Protein AF-A0A1J1DYE0-F1 (afdb_monomer_lite)

Foldseek 3Di:
DEWEWEQEPVRDIDTLDDDDDPDDALVVLLVVLVVSVVVPQPAFAEFEDQPPVSNVVSCCVSHVNHHYDYDPPDPPPPHRYRYGHGPDDDDD

Organism: NCBI:txid242600

Radius of gyration: 12.44 Å; chains: 1; bounding box: 36×21×28 Å

Secondary structure (DSSP, 8-state):
-EEEEEE-TTS-EEEEEEE--SS--HHHHHHHHHHHHHTT----SEEEE---HHHHHHHHHH-TT-EEEE--S-TT----EEEEE---SS--

pLDDT: mean 70.84, std 14.43, range [32.75, 87.25]

InterPro domains:
  IPR001207 Transposase, mutator type [PF00872] (1-73)
  IPR001207 Transposase, mutator type [PTHR33217] (1-76)

Structure (mmCIF, N/CA/C/O backbone):
data_AF-A0A1J1DYE0-F1
#
_entry.id   AF-A0A1J1DYE0-F1
#
loop_
_atom_site.group_PDB
_atom_site.id
_atom_site.type_symbol
_atom_site.label_atom_id
_atom_site.label_alt_id
_atom_site.label_comp_id
_atom_site.label_asym_id
_atom_site.label_enti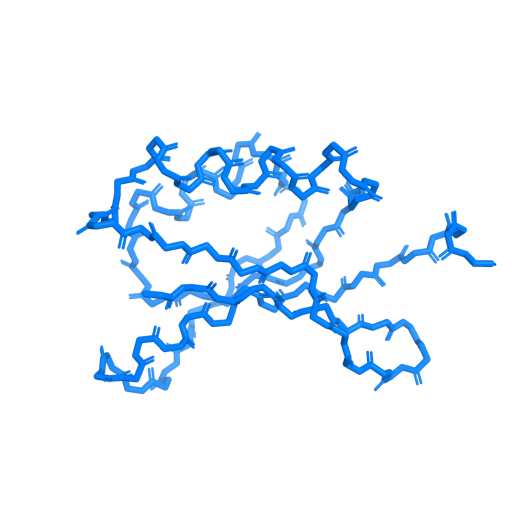ty_id
_atom_site.label_seq_id
_atom_site.pdbx_PDB_ins_code
_atom_site.Cartn_x
_atom_site.Cartn_y
_atom_site.Cartn_z
_atom_site.occupancy
_atom_site.B_iso_or_equiv
_atom_site.auth_seq_id
_atom_site.auth_comp_id
_atom_site.auth_asym_id
_atom_site.auth_atom_id
_atom_site.pdbx_PDB_model_num
ATOM 1 N N . MET A 1 1 ? 10.357 -9.584 -3.424 1.00 74.06 1 MET A N 1
ATOM 2 C CA . MET A 1 1 ? 9.108 -10.260 -3.011 1.00 74.06 1 MET A CA 1
ATOM 3 C C . MET A 1 1 ? 8.424 -9.322 -2.049 1.00 74.06 1 MET A C 1
ATOM 5 O O . MET A 1 1 ? 9.072 -8.914 -1.099 1.00 74.06 1 MET A O 1
ATOM 9 N N . TYR A 1 2 ? 7.183 -8.951 -2.330 1.00 77.31 2 TYR A N 1
ATOM 10 C CA . TYR A 1 2 ? 6.432 -7.929 -1.604 1.00 77.31 2 TYR A CA 1
ATOM 11 C C . TYR A 1 2 ? 5.152 -8.552 -1.074 1.00 77.31 2 TYR A C 1
ATOM 13 O O . TYR A 1 2 ? 4.535 -9.348 -1.782 1.00 77.31 2 TYR A O 1
ATOM 21 N N . ILE A 1 3 ? 4.771 -8.214 0.153 1.00 78.00 3 ILE A N 1
ATOM 22 C CA . ILE A 1 3 ? 3.575 -8.758 0.796 1.00 78.00 3 ILE A CA 1
ATOM 23 C C . ILE A 1 3 ? 2.763 -7.590 1.338 1.00 78.00 3 ILE A C 1
ATOM 25 O O . ILE A 1 3 ? 3.290 -6.767 2.083 1.00 78.00 3 ILE A O 1
ATOM 29 N N . ALA A 1 4 ? 1.485 -7.530 0.981 1.00 78.50 4 ALA A N 1
ATOM 30 C CA . ALA A 1 4 ? 0.541 -6.610 1.600 1.00 78.50 4 ALA A CA 1
ATOM 31 C C . ALA A 1 4 ? -0.166 -7.330 2.746 1.00 78.50 4 ALA A C 1
ATOM 33 O O . ALA A 1 4 ? -0.652 -8.451 2.575 1.00 78.50 4 ALA A O 1
ATOM 34 N N . ILE A 1 5 ? -0.205 -6.688 3.910 1.00 78.62 5 ILE A N 1
ATOM 35 C CA . ILE A 1 5 ? -0.866 -7.213 5.102 1.00 78.62 5 ILE A CA 1
ATOM 36 C C . ILE A 1 5 ? -1.894 -6.186 5.557 1.00 78.62 5 ILE A C 1
ATOM 38 O O . ILE A 1 5 ? -1.567 -5.042 5.859 1.00 78.62 5 ILE A O 1
ATOM 42 N N . GLY A 1 6 ? -3.145 -6.614 5.591 1.00 77.81 6 GLY A N 1
ATOM 43 C CA . GLY A 1 6 ? -4.254 -5.863 6.146 1.00 77.81 6 GLY A CA 1
ATOM 44 C C . GLY A 1 6 ? -4.354 -6.109 7.643 1.00 77.81 6 GLY A C 1
ATOM 45 O O . GLY A 1 6 ? -4.025 -7.191 8.133 1.00 77.81 6 GLY A O 1
ATOM 46 N N . LEU A 1 7 ? -4.802 -5.099 8.372 1.00 74.19 7 LEU A N 1
ATOM 47 C CA . LEU A 1 7 ? -5.289 -5.224 9.733 1.00 74.19 7 LEU A CA 1
ATOM 48 C C . LEU A 1 7 ? -6.780 -4.891 9.715 1.00 74.19 7 LEU A C 1
ATOM 50 O O . LEU A 1 7 ? -7.156 -3.749 9.436 1.00 74.19 7 LEU A O 1
ATOM 54 N N . GLY A 1 8 ? -7.603 -5.893 10.010 1.00 71.19 8 GLY A N 1
ATOM 55 C CA . GLY A 1 8 ? -9.042 -5.732 10.152 1.00 71.19 8 GLY A CA 1
ATOM 56 C C . GLY A 1 8 ? -9.411 -4.950 11.414 1.00 71.19 8 GLY A C 1
ATOM 57 O O . GLY A 1 8 ? -8.624 -4.809 12.356 1.00 71.19 8 GLY A O 1
ATOM 58 N N . ARG A 1 9 ? -10.654 -4.461 11.462 1.00 71.00 9 ARG A N 1
ATOM 59 C CA . ARG A 1 9 ? -11.217 -3.760 12.635 1.00 71.00 9 ARG A CA 1
ATOM 60 C C . ARG A 1 9 ? -11.308 -4.637 13.883 1.00 71.00 9 ARG A C 1
ATOM 62 O O . ARG A 1 9 ? -11.354 -4.122 14.994 1.00 71.00 9 ARG A O 1
ATOM 69 N N . ASP A 1 10 ? -11.332 -5.949 13.697 1.00 78.62 10 ASP A N 1
ATOM 70 C CA . ASP A 1 10 ? -11.288 -6.951 14.759 1.00 78.62 10 ASP A CA 1
ATOM 71 C C . ASP A 1 10 ? -9.867 -7.168 15.317 1.00 78.62 10 ASP A C 1
ATOM 73 O O . ASP A 1 10 ? -9.674 -7.971 16.230 1.00 78.62 10 ASP A O 1
ATOM 77 N N . GLY A 1 11 ? -8.870 -6.450 14.786 1.00 75.88 11 GLY A N 1
ATOM 78 C CA . GLY A 1 11 ? -7.471 -6.552 15.185 1.00 75.88 11 GLY A CA 1
ATOM 79 C C . GLY A 1 11 ? -6.748 -7.757 14.585 1.00 75.88 11 GLY A C 1
ATOM 80 O O . GLY A 1 11 ? -5.611 -8.035 14.983 1.00 75.88 11 GLY A O 1
ATOM 81 N N . LYS A 1 12 ? -7.362 -8.480 13.639 1.00 77.19 12 LYS A N 1
ATOM 82 C CA . LYS A 1 12 ? -6.707 -9.601 12.964 1.00 77.19 12 LYS A CA 1
ATOM 83 C C . LYS A 1 12 ? -5.880 -9.126 11.782 1.00 77.19 12 LYS A C 1
ATOM 85 O O . LYS A 1 12 ? -6.280 -8.254 11.018 1.00 77.19 12 LYS A O 1
ATOM 90 N N . LYS A 1 13 ? -4.692 -9.716 11.658 1.00 81.06 13 LYS A N 1
ATOM 91 C CA . LYS A 1 13 ? -3.797 -9.497 10.524 1.00 81.06 13 LYS A CA 1
ATOM 92 C C . LYS A 1 13 ? -4.107 -10.511 9.441 1.00 81.06 13 LYS A C 1
ATOM 94 O O . LYS A 1 13 ? -4.136 -11.708 9.717 1.00 81.06 13 LYS A O 1
ATOM 99 N N . GLU A 1 14 ? -4.240 -10.032 8.218 1.00 78.94 14 GLU A N 1
ATOM 100 C CA . GLU A 1 14 ? -4.591 -10.841 7.060 1.00 78.94 14 GLU A CA 1
ATOM 101 C C . GLU A 1 14 ? -3.636 -10.532 5.912 1.00 78.94 14 GLU A C 1
ATOM 103 O O . GLU A 1 14 ? -3.208 -9.394 5.727 1.00 78.94 14 GLU A O 1
ATOM 108 N N . VAL A 1 15 ? -3.253 -11.545 5.138 1.00 83.31 15 VAL A N 1
ATOM 109 C CA . VAL A 1 15 ? -2.406 -11.333 3.960 1.00 83.31 15 VAL A CA 1
ATOM 110 C C . VAL A 1 15 ? -3.308 -10.962 2.789 1.00 83.31 15 VAL A C 1
ATOM 112 O O . VAL A 1 15 ? -4.035 -11.809 2.281 1.00 83.31 15 VAL A O 1
ATOM 115 N N . LEU A 1 16 ? -3.230 -9.708 2.343 1.00 80.19 16 LEU A N 1
ATOM 116 C CA . LEU A 1 16 ? -4.025 -9.192 1.221 1.00 80.19 16 LEU A CA 1
ATOM 117 C C . LEU A 1 16 ? -3.448 -9.621 -0.136 1.00 80.19 16 LEU A C 1
ATOM 119 O O . LEU A 1 16 ? -4.171 -9.747 -1.125 1.00 80.19 16 LEU A O 1
ATOM 123 N N . GLY A 1 17 ? -2.137 -9.870 -0.198 1.00 81.38 17 GLY A N 1
ATOM 124 C CA . GLY A 1 17 ? -1.508 -10.409 -1.398 1.00 81.38 17 GLY A CA 1
ATOM 125 C C . GLY A 1 17 ? 0.010 -10.510 -1.328 1.00 81.38 17 GLY A C 1
ATOM 126 O O . GLY A 1 17 ? 0.656 -9.999 -0.409 1.00 81.38 17 GLY A O 1
ATOM 127 N N . LEU A 1 18 ? 0.571 -11.185 -2.333 1.00 84.12 18 LEU A N 1
ATOM 128 C CA . LEU A 1 18 ? 2.004 -11.375 -2.524 1.00 84.12 18 LEU A CA 1
ATOM 129 C C . LEU A 1 18 ? 2.366 -11.107 -3.985 1.00 84.12 18 LEU A C 1
ATOM 131 O O . LEU A 1 18 ? 1.778 -11.689 -4.893 1.00 84.12 18 LEU A O 1
ATOM 135 N N . TRP A 1 19 ? 3.377 -10.270 -4.206 1.00 84.94 19 TRP A N 1
ATOM 136 C CA . TRP A 1 19 ? 3.857 -9.916 -5.538 1.0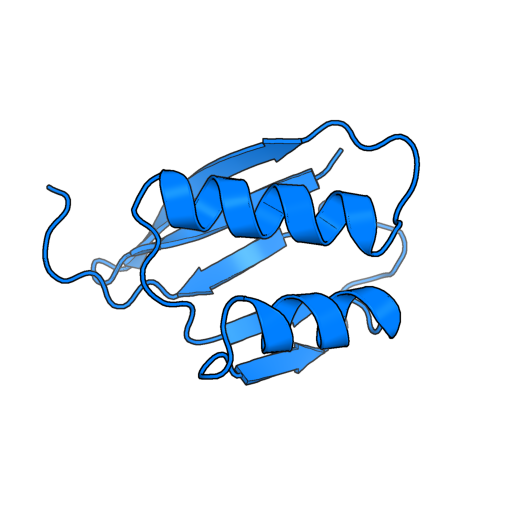0 84.94 19 TRP A CA 1
ATOM 137 C C . TRP A 1 19 ? 5.357 -10.158 -5.671 1.00 84.94 19 TRP A C 1
ATOM 139 O O . TRP A 1 19 ? 6.175 -9.815 -4.810 1.00 84.94 19 TRP A O 1
ATOM 149 N N . LEU A 1 20 ? 5.744 -10.728 -6.807 1.00 81.62 20 LEU A N 1
ATOM 150 C CA . LEU A 1 20 ? 7.136 -10.953 -7.175 1.00 81.62 20 LEU A CA 1
ATOM 151 C C . LEU A 1 20 ? 7.564 -9.879 -8.178 1.00 81.62 20 LEU A C 1
ATOM 153 O O . LEU A 1 20 ? 7.534 -10.081 -9.387 1.00 81.62 20 LEU A O 1
ATOM 157 N N . GLY A 1 21 ? 7.946 -8.710 -7.665 1.00 70.94 21 GLY A N 1
ATOM 158 C CA . GLY A 1 21 ? 8.542 -7.649 -8.475 1.00 70.94 21 GLY A CA 1
ATOM 159 C C . GLY A 1 21 ? 10.043 -7.871 -8.664 1.00 70.94 21 GLY A C 1
ATOM 160 O O . GLY A 1 21 ? 10.751 -8.135 -7.691 1.00 70.94 21 GLY A O 1
ATOM 161 N N . LYS A 1 22 ? 10.529 -7.759 -9.909 1.00 63.53 22 LYS A N 1
ATOM 162 C CA . LYS A 1 22 ? 11.972 -7.714 -10.225 1.00 63.53 22 LYS A CA 1
ATOM 163 C C . LYS A 1 22 ? 12.574 -6.316 -10.015 1.00 63.53 22 LYS A C 1
ATOM 165 O O . LYS A 1 22 ? 13.771 -6.228 -9.782 1.00 63.53 22 LYS A O 1
ATOM 170 N N . ASN A 1 23 ? 11.758 -5.257 -10.103 1.00 68.62 23 ASN A N 1
ATOM 171 C CA . ASN A 1 23 ? 12.156 -3.851 -9.966 1.00 68.62 23 ASN A CA 1
ATOM 172 C C . ASN A 1 23 ? 11.071 -3.033 -9.241 1.00 68.62 23 ASN A C 1
ATOM 174 O O . ASN A 1 23 ? 9.883 -3.227 -9.493 1.00 68.62 23 ASN A O 1
ATOM 178 N N . GLU A 1 24 ? 11.490 -2.084 -8.403 1.00 71.44 24 GLU A N 1
ATOM 179 C CA . GLU A 1 24 ? 10.640 -1.185 -7.597 1.00 71.44 24 GLU A CA 1
ATOM 180 C C . GLU A 1 24 ? 10.241 0.067 -8.391 1.00 71.44 24 GLU A C 1
ATOM 182 O O . GLU A 1 24 ? 10.586 1.192 -8.040 1.00 71.44 24 GLU A O 1
ATOM 187 N N . SER A 1 25 ? 9.550 -0.117 -9.518 1.00 78.12 25 SER A N 1
ATOM 188 C CA . SER A 1 25 ? 9.085 1.008 -10.338 1.00 78.12 25 SER A CA 1
ATOM 189 C C . SER A 1 25 ? 7.719 1.527 -9.882 1.00 78.12 25 SER A C 1
ATOM 191 O O . SER A 1 25 ? 6.886 0.770 -9.382 1.00 78.12 25 SER A O 1
ATOM 193 N N . SER A 1 26 ? 7.432 2.811 -10.123 1.00 77.50 26 SER A N 1
ATOM 194 C CA . SER A 1 26 ? 6.107 3.394 -9.846 1.00 77.50 26 SER A CA 1
ATOM 195 C C . SER A 1 26 ? 4.979 2.649 -10.573 1.00 77.50 26 SER A C 1
ATOM 197 O O . SER A 1 26 ? 3.899 2.467 -10.023 1.00 77.50 26 SER A O 1
ATOM 199 N N . ALA A 1 27 ? 5.241 2.147 -11.786 1.00 82.31 27 ALA A N 1
ATOM 200 C CA . ALA A 1 27 ? 4.283 1.347 -12.550 1.00 82.31 27 ALA A CA 1
ATOM 201 C C . ALA A 1 27 ? 3.980 -0.011 -11.889 1.00 82.31 27 ALA A C 1
ATOM 203 O O . ALA A 1 27 ? 2.834 -0.452 -11.892 1.00 82.31 27 ALA A O 1
ATOM 204 N N . PHE A 1 28 ? 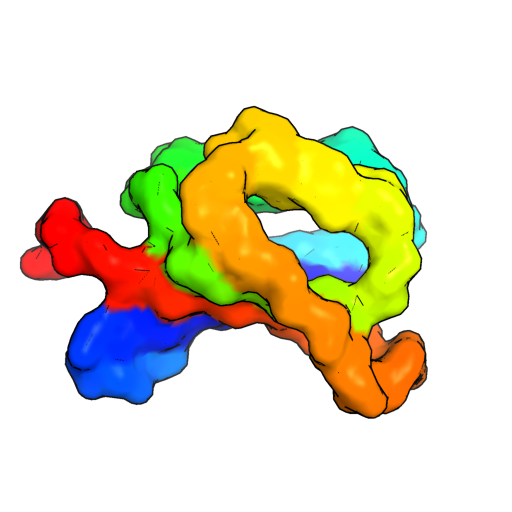4.985 -0.662 -11.289 1.00 84.12 28 PHE A N 1
ATOM 205 C CA . PHE A 1 28 ? 4.770 -1.896 -10.530 1.00 84.12 28 PHE A CA 1
ATOM 206 C C . PHE A 1 28 ? 3.848 -1.641 -9.333 1.00 84.12 28 PHE A C 1
ATOM 208 O O . PHE A 1 28 ? 2.853 -2.342 -9.165 1.00 84.12 28 PHE A O 1
ATOM 215 N N . TRP A 1 29 ? 4.123 -0.594 -8.555 1.00 81.69 29 TRP A N 1
ATOM 216 C CA . TRP A 1 29 ? 3.298 -0.234 -7.403 1.00 81.69 29 TRP A CA 1
ATOM 217 C C . TRP A 1 29 ? 1.885 0.208 -7.780 1.00 81.69 29 TRP A C 1
ATOM 219 O O . TRP A 1 29 ? 0.940 -0.130 -7.074 1.00 81.69 29 TRP A O 1
ATOM 229 N N . MET A 1 30 ? 1.720 0.897 -8.913 1.00 85.19 30 MET A N 1
ATOM 230 C CA . MET A 1 30 ? 0.400 1.265 -9.428 1.00 85.19 30 MET A CA 1
ATOM 231 C C . MET A 1 30 ? -0.443 0.015 -9.695 1.00 85.19 30 MET A C 1
ATOM 233 O O . MET A 1 30 ? -1.609 -0.039 -9.309 1.00 85.19 30 MET A O 1
ATOM 237 N N . ASN A 1 31 ? 0.165 -1.015 -10.292 1.00 86.75 31 ASN A N 1
ATOM 238 C CA . ASN A 1 31 ? -0.507 -2.288 -10.544 1.00 86.75 31 ASN A CA 1
ATOM 239 C C . ASN A 1 31 ? -0.879 -3.004 -9.239 1.00 86.75 31 ASN A C 1
ATOM 241 O O . ASN A 1 31 ? -2.000 -3.486 -9.122 1.00 86.75 31 ASN A O 1
ATOM 245 N N . VAL A 1 32 ? 0.022 -3.038 -8.249 1.00 85.56 32 VAL A N 1
ATOM 246 C CA . VAL A 1 32 ? -0.243 -3.640 -6.926 1.00 85.56 32 VAL A CA 1
ATOM 247 C C . VAL A 1 32 ? -1.422 -2.954 -6.230 1.00 85.56 32 VAL A C 1
ATOM 249 O O . VAL A 1 32 ? -2.346 -3.620 -5.773 1.00 85.56 32 VAL A O 1
ATOM 252 N N . LEU A 1 33 ? -1.423 -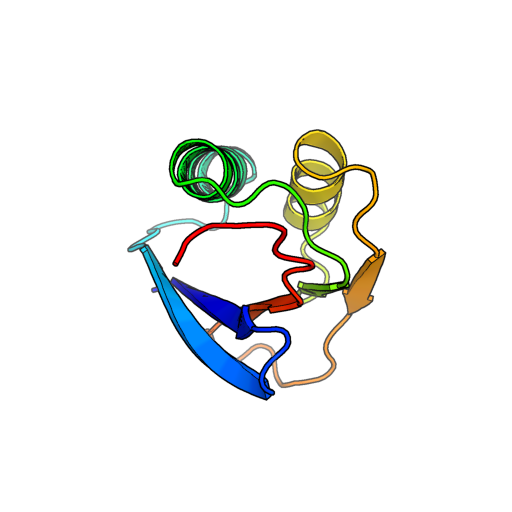1.620 -6.176 1.00 84.62 33 LEU A N 1
ATOM 253 C CA . LEU A 1 33 ? -2.477 -0.848 -5.512 1.00 84.62 33 LEU A CA 1
ATOM 254 C C . LEU A 1 33 ? -3.819 -0.939 -6.252 1.00 84.62 33 LEU A C 1
ATOM 256 O O . LEU A 1 33 ? -4.869 -1.014 -5.618 1.00 84.62 33 LEU A O 1
ATOM 260 N N . THR A 1 34 ? -3.794 -0.980 -7.585 1.00 86.94 34 THR A N 1
ATOM 261 C CA . THR A 1 34 ? -5.005 -1.167 -8.398 1.00 86.94 34 THR A CA 1
ATOM 262 C C . THR A 1 34 ? -5.587 -2.570 -8.223 1.00 86.94 34 THR A C 1
ATOM 264 O O . THR A 1 34 ? -6.802 -2.708 -8.119 1.00 86.94 34 THR A O 1
ATOM 267 N N . ASP A 1 35 ? -4.745 -3.605 -8.138 1.00 87.25 35 ASP A N 1
ATOM 268 C CA . ASP A 1 35 ? -5.172 -4.983 -7.853 1.00 87.25 35 ASP A CA 1
ATOM 269 C C . ASP A 1 35 ? -5.812 -5.092 -6.459 1.00 87.25 35 ASP A C 1
ATOM 271 O O . ASP A 1 35 ? -6.869 -5.700 -6.317 1.00 87.25 35 ASP A O 1
ATOM 275 N N . LEU A 1 36 ? -5.249 -4.428 -5.441 1.00 84.56 36 LEU A N 1
ATOM 276 C CA . LEU A 1 36 ? -5.871 -4.332 -4.112 1.00 84.56 36 LEU A CA 1
ATOM 277 C C . LEU A 1 36 ? -7.262 -3.682 -4.175 1.00 84.56 36 LEU A C 1
ATOM 279 O O . LEU A 1 36 ? -8.221 -4.223 -3.626 1.00 84.56 36 LEU A O 1
ATOM 283 N N . LYS A 1 37 ? -7.394 -2.567 -4.901 1.00 83.06 37 LYS A N 1
ATOM 284 C CA . LYS A 1 37 ? -8.680 -1.882 -5.087 1.00 83.06 37 LYS A CA 1
ATOM 285 C C . LYS A 1 37 ? -9.699 -2.748 -5.832 1.00 83.06 37 LYS A C 1
ATOM 287 O O . LYS A 1 37 ? -10.862 -2.803 -5.447 1.00 83.06 37 LYS A O 1
ATOM 292 N N . ALA A 1 38 ? -9.262 -3.473 -6.861 1.00 85.75 38 ALA A N 1
ATOM 293 C CA . ALA A 1 38 ? -10.109 -4.400 -7.612 1.00 85.75 38 ALA A CA 1
ATOM 294 C C . ALA A 1 38 ? -10.597 -5.591 -6.766 1.00 85.75 38 ALA A C 1
ATOM 296 O O . ALA A 1 38 ? -11.645 -6.159 -7.061 1.00 85.75 38 ALA A O 1
ATOM 297 N N . ARG A 1 39 ? -9.863 -5.955 -5.706 1.00 81.69 39 ARG A N 1
ATOM 298 C CA . ARG A 1 39 ? -10.238 -7.008 -4.747 1.00 81.69 39 ARG A CA 1
ATOM 299 C C . ARG A 1 39 ? -11.178 -6.535 -3.639 1.00 81.69 39 ARG A C 1
ATOM 301 O O . ARG A 1 39 ? -11.585 -7.357 -2.826 1.00 81.69 39 ARG A O 1
ATOM 308 N N . GLY A 1 40 ? -11.531 -5.251 -3.617 1.00 80.75 40 GLY A N 1
ATOM 309 C CA . GLY A 1 40 ? -12.475 -4.690 -2.652 1.00 80.75 40 GLY A CA 1
ATOM 310 C C . GLY A 1 40 ? -11.840 -3.879 -1.526 1.00 80.75 40 GLY A C 1
ATOM 311 O O . GLY A 1 40 ? -12.566 -3.448 -0.639 1.00 80.75 40 GLY A O 1
ATOM 312 N N . VAL A 1 41 ? -10.525 -3.615 -1.562 1.00 80.94 41 VAL A N 1
ATOM 313 C CA . VAL A 1 41 ? -9.918 -2.646 -0.636 1.00 80.94 41 VAL A CA 1
ATOM 314 C C . VAL A 1 41 ? -10.375 -1.247 -1.043 1.00 80.94 41 VAL A C 1
ATOM 316 O O . VAL A 1 41 ? -9.876 -0.671 -2.013 1.00 80.94 41 VAL A O 1
ATOM 319 N N . GLU A 1 42 ? -11.354 -0.711 -0.321 1.00 77.06 42 GLU A N 1
ATOM 320 C CA . GLU A 1 42 ? -11.931 0.602 -0.620 1.00 77.06 42 GLU A CA 1
ATOM 321 C C . GLU A 1 42 ? -11.033 1.744 -0.147 1.00 77.06 42 GLU A C 1
ATOM 323 O O . GLU A 1 42 ? -10.865 2.735 -0.860 1.00 77.06 42 GLU A O 1
ATOM 328 N N . ASP A 1 43 ? -10.439 1.589 1.038 1.00 76.56 43 ASP A N 1
ATOM 329 C CA . ASP A 1 43 ? -9.654 2.635 1.679 1.00 76.56 43 ASP A CA 1
ATOM 330 C C . ASP A 1 43 ? -8.536 2.072 2.565 1.00 76.56 43 ASP A C 1
ATOM 332 O O . ASP A 1 43 ? -8.620 0.961 3.097 1.00 76.56 43 ASP A O 1
ATOM 336 N N . ILE A 1 44 ? -7.481 2.869 2.723 1.00 77.19 44 ILE A N 1
ATOM 337 C CA . ILE A 1 44 ? -6.289 2.546 3.498 1.00 77.19 44 ILE A CA 1
ATOM 338 C C . ILE A 1 44 ? -6.000 3.712 4.438 1.00 77.19 44 ILE A C 1
ATOM 340 O O . ILE A 1 44 ? -5.576 4.770 3.992 1.00 77.19 44 ILE A O 1
ATOM 344 N N . LEU A 1 45 ? -6.146 3.522 5.751 1.00 73.75 45 LEU A N 1
ATOM 345 C CA . LEU A 1 45 ? -5.947 4.625 6.703 1.00 73.75 45 LEU A CA 1
ATOM 346 C C . LEU A 1 45 ? -4.479 5.053 6.824 1.00 73.75 45 LEU A C 1
ATOM 348 O O . LEU A 1 45 ? -4.161 6.242 6.865 1.00 73.75 45 LEU A O 1
ATOM 352 N N . ILE A 1 46 ? -3.572 4.080 6.900 1.00 73.06 46 ILE A N 1
ATOM 353 C CA . ILE A 1 46 ? -2.142 4.310 7.108 1.00 73.06 46 ILE A CA 1
ATOM 354 C C . ILE A 1 46 ? -1.383 3.462 6.105 1.00 73.06 46 ILE A C 1
ATOM 356 O O . ILE A 1 46 ? -1.664 2.277 6.009 1.00 73.06 46 ILE A O 1
ATOM 360 N N . THR A 1 47 ? -0.414 4.045 5.400 1.00 74.56 47 THR A N 1
ATOM 361 C CA . THR A 1 47 ? 0.536 3.308 4.556 1.00 74.56 47 THR A CA 1
ATOM 362 C C . THR A 1 47 ? 1.949 3.433 5.107 1.00 74.56 47 THR A C 1
ATOM 364 O O . THR A 1 47 ? 2.406 4.525 5.424 1.00 74.56 47 THR A O 1
ATOM 367 N N . ALA A 1 48 ? 2.643 2.304 5.219 1.00 72.12 48 ALA A N 1
ATOM 368 C CA . ALA A 1 48 ? 4.009 2.204 5.722 1.00 72.12 48 ALA A CA 1
ATOM 369 C C . ALA A 1 48 ? 4.995 2.063 4.554 1.00 72.12 48 ALA A C 1
ATOM 371 O O . ALA A 1 48 ? 4.933 1.071 3.827 1.00 72.12 48 ALA A O 1
ATOM 372 N N . THR A 1 49 ? 5.893 3.033 4.354 1.00 71.88 49 THR A N 1
ATOM 373 C CA . THR A 1 49 ? 6.881 2.990 3.255 1.00 71.88 49 THR A CA 1
ATOM 374 C C . THR A 1 49 ? 8.283 3.405 3.705 1.00 71.88 49 THR A C 1
ATOM 376 O O . THR A 1 49 ? 8.454 4.075 4.724 1.00 71.88 49 THR A O 1
ATOM 379 N N . ASP A 1 50 ? 9.304 3.007 2.947 1.00 68.00 50 ASP A N 1
ATOM 380 C CA . ASP A 1 50 ? 10.731 3.251 3.203 1.00 68.00 50 ASP A CA 1
ATOM 381 C C . ASP A 1 50 ? 11.285 4.480 2.452 1.00 68.00 50 ASP A C 1
ATOM 383 O O . ASP A 1 50 ? 12.460 4.542 2.099 1.00 68.00 50 ASP A O 1
ATOM 387 N N . ASN A 1 51 ? 10.446 5.502 2.244 1.00 63.03 51 ASN A N 1
ATOM 388 C CA . ASN A 1 51 ? 10.807 6.765 1.583 1.00 63.03 51 ASN A CA 1
ATOM 389 C C . ASN A 1 51 ? 11.214 6.629 0.096 1.00 63.03 51 ASN A C 1
ATOM 391 O O . ASN A 1 51 ? 11.985 7.424 -0.446 1.00 63.03 51 ASN A O 1
ATOM 395 N N . LEU A 1 52 ? 10.651 5.648 -0.611 1.00 67.69 52 LEU A N 1
ATOM 396 C CA . LEU A 1 52 ? 10.684 5.614 -2.072 1.00 67.69 52 LEU A CA 1
ATOM 397 C C . LEU A 1 52 ? 9.754 6.703 -2.634 1.00 67.69 52 LEU A C 1
ATOM 399 O O . LEU A 1 52 ? 8.538 6.526 -2.704 1.00 67.69 52 LEU A O 1
ATOM 403 N N . ASN A 1 53 ? 10.324 7.831 -3.074 1.00 66.94 53 ASN A N 1
ATOM 404 C CA . ASN A 1 53 ? 9.573 8.995 -3.580 1.00 66.94 53 ASN A CA 1
ATOM 405 C C . ASN A 1 53 ? 8.499 8.641 -4.631 1.00 66.94 53 ASN A C 1
ATOM 407 O O . ASN A 1 53 ? 7.388 9.172 -4.590 1.00 66.94 53 ASN A O 1
ATOM 411 N N . GLY A 1 54 ? 8.803 7.718 -5.552 1.00 72.12 54 GLY A N 1
ATOM 412 C CA . GLY A 1 54 ? 7.849 7.270 -6.575 1.00 72.12 54 GLY A CA 1
ATOM 413 C C . GLY A 1 54 ? 6.688 6.442 -6.014 1.00 72.12 54 GLY A C 1
ATOM 414 O O . GLY A 1 54 ? 5.577 6.489 -6.544 1.00 72.12 54 GLY A O 1
ATOM 415 N N . PHE A 1 55 ? 6.910 5.726 -4.912 1.00 74.94 55 PHE A N 1
ATOM 416 C CA . PHE A 1 55 ? 5.890 4.899 -4.280 1.00 74.94 55 PHE A CA 1
ATOM 417 C C . PHE A 1 55 ? 4.873 5.753 -3.517 1.00 74.94 55 PHE A C 1
ATOM 419 O O . PHE A 1 55 ? 3.671 5.592 -3.717 1.00 74.94 55 PHE A O 1
ATOM 426 N N . THR A 1 56 ? 5.338 6.741 -2.748 1.00 76.38 56 THR A N 1
ATOM 427 C CA . THR A 1 56 ? 4.464 7.664 -2.005 1.00 76.38 56 THR A CA 1
ATOM 428 C C . THR A 1 56 ? 3.515 8.439 -2.924 1.00 76.38 56 THR A C 1
ATOM 430 O O . THR A 1 56 ? 2.339 8.601 -2.605 1.00 76.38 56 THR A O 1
ATOM 433 N N . GLN A 1 57 ? 3.986 8.890 -4.091 1.00 81.19 57 GLN A N 1
ATOM 434 C CA . GLN A 1 57 ? 3.118 9.542 -5.082 1.00 81.19 57 GLN A CA 1
ATOM 435 C C . GLN A 1 57 ? 2.070 8.580 -5.650 1.00 81.19 57 GLN A C 1
ATOM 437 O O . GLN A 1 57 ? 0.910 8.946 -5.809 1.00 81.19 57 GLN A O 1
ATOM 442 N N . THR A 1 58 ? 2.468 7.338 -5.922 1.00 83.50 58 THR A N 1
ATOM 443 C CA . THR A 1 58 ? 1.566 6.314 -6.462 1.00 83.50 58 THR A CA 1
ATOM 444 C C . THR A 1 58 ? 0.458 5.969 -5.465 1.00 83.50 58 THR A C 1
ATOM 446 O O . THR A 1 58 ? -0.703 5.887 -5.854 1.00 83.50 58 THR A O 1
ATOM 449 N N . ILE A 1 59 ? 0.792 5.848 -4.177 1.00 82.38 59 ILE A N 1
ATOM 450 C CA . ILE A 1 59 ? -0.187 5.635 -3.105 1.00 82.38 59 ILE A CA 1
ATOM 451 C C . ILE A 1 59 ? -1.213 6.765 -3.079 1.00 82.38 59 ILE A C 1
ATOM 453 O O . ILE A 1 59 ? -2.405 6.489 -3.152 1.00 82.38 59 ILE A O 1
ATOM 457 N N . LYS A 1 60 ? -0.763 8.026 -3.067 1.00 82.88 60 LYS A N 1
ATOM 458 C CA . LYS A 1 60 ? -1.664 9.192 -3.064 1.00 82.88 60 LYS A CA 1
ATOM 459 C C . LYS A 1 60 ? -2.573 9.258 -4.292 1.00 82.88 60 LYS A C 1
ATOM 461 O O . LYS A 1 60 ? -3.682 9.767 -4.193 1.00 82.88 60 LYS A O 1
ATOM 466 N N . ASN A 1 61 ? -2.128 8.738 -5.434 1.00 85.94 61 ASN A N 1
ATOM 467 C CA . ASN A 1 61 ? -2.945 8.700 -6.647 1.00 85.94 61 ASN A CA 1
ATOM 468 C C . ASN A 1 61 ? -4.067 7.649 -6.580 1.00 85.94 61 ASN A C 1
ATOM 470 O O . ASN A 1 61 ? -5.123 7.862 -7.170 1.00 85.94 61 ASN A O 1
ATOM 474 N N . VAL A 1 62 ? -3.853 6.516 -5.896 1.00 84.44 62 VAL A N 1
ATOM 475 C CA . VAL A 1 62 ? -4.850 5.428 -5.803 1.00 84.44 62 VAL A CA 1
ATOM 476 C C . VAL A 1 62 ? -5.737 5.563 -4.560 1.00 84.44 62 VAL A C 1
ATOM 478 O O . VAL A 1 62 ? -6.948 5.345 -4.650 1.00 84.44 62 VAL A O 1
ATOM 481 N N . PHE A 1 63 ? -5.134 5.955 -3.435 1.00 84.00 63 PHE A N 1
ATOM 482 C CA . PHE A 1 63 ? -5.739 6.126 -2.113 1.00 84.00 63 PHE A CA 1
ATOM 483 C C . PHE A 1 63 ? -5.389 7.524 -1.559 1.00 84.00 63 PHE A C 1
ATOM 485 O O . PHE A 1 63 ? -4.464 7.661 -0.751 1.00 84.00 63 PHE A O 1
ATOM 492 N N . PRO A 1 64 ? -6.086 8.584 -2.011 1.00 82.75 64 PRO A N 1
ATOM 493 C CA . PRO A 1 64 ? -5.763 9.968 -1.650 1.00 82.75 64 PRO A CA 1
ATOM 494 C C . PRO A 1 64 ? -5.972 10.281 -0.162 1.00 82.75 64 PRO A C 1
ATOM 496 O O . PRO A 1 64 ? -5.235 11.097 0.385 1.00 82.75 64 PRO A O 1
ATOM 499 N N . GLU A 1 65 ? -6.913 9.598 0.494 1.00 82.44 65 GLU A N 1
ATOM 500 C CA . GLU A 1 65 ? -7.218 9.765 1.924 1.00 82.44 65 GLU A CA 1
ATOM 501 C C . GLU A 1 65 ? -6.215 9.038 2.841 1.00 82.44 65 GLU A C 1
ATOM 503 O O . GLU A 1 65 ? -6.233 9.205 4.062 1.00 82.44 65 GLU A O 1
ATOM 508 N N . SER A 1 66 ? -5.300 8.249 2.265 1.00 79.75 66 SER A N 1
ATOM 509 C CA . SER A 1 66 ? -4.336 7.476 3.044 1.00 79.75 66 SER A CA 1
ATOM 510 C C . SER A 1 66 ? -3.229 8.345 3.642 1.00 79.75 66 SER A C 1
ATOM 512 O O . SER A 1 66 ? -2.583 9.154 2.967 1.00 79.75 66 SER A O 1
ATOM 514 N N . THR A 1 67 ? -2.946 8.139 4.929 1.00 79.50 67 THR A N 1
ATOM 515 C CA . THR A 1 67 ? -1.829 8.809 5.603 1.00 79.50 67 THR A CA 1
ATOM 516 C C . THR A 1 67 ? -0.554 7.991 5.435 1.00 79.50 67 THR A C 1
ATOM 518 O O . THR A 1 67 ? -0.429 6.887 5.962 1.00 79.50 67 THR A O 1
ATOM 521 N N . THR A 1 68 ? 0.434 8.526 4.717 1.00 73.88 68 THR A N 1
ATOM 522 C CA . THR A 1 68 ? 1.739 7.864 4.583 1.00 73.88 68 THR A CA 1
ATOM 523 C C . THR A 1 68 ? 2.596 8.097 5.823 1.00 73.88 68 THR A C 1
ATOM 525 O O . THR A 1 68 ? 2.951 9.232 6.141 1.00 73.88 68 THR A O 1
ATOM 528 N N . GLN A 1 69 ? 2.978 7.013 6.491 1.00 69.62 69 GLN A N 1
ATOM 529 C CA . GLN A 1 69 ? 3.961 6.993 7.562 1.00 69.62 69 GLN A CA 1
ATOM 530 C C . GLN A 1 69 ? 5.260 6.359 7.059 1.00 69.62 69 GLN A C 1
ATOM 532 O O . GLN A 1 69 ? 5.273 5.282 6.462 1.00 69.62 69 GLN A O 1
ATOM 537 N N . ILE A 1 70 ? 6.375 7.039 7.313 1.00 68.69 70 ILE A N 1
ATOM 538 C CA . ILE A 1 70 ? 7.700 6.519 6.982 1.00 68.69 70 ILE A CA 1
ATOM 539 C C . ILE A 1 70 ? 8.107 5.549 8.089 1.00 68.69 70 ILE A C 1
ATOM 541 O O . ILE A 1 70 ? 8.183 5.931 9.259 1.00 68.69 70 ILE A O 1
ATOM 545 N N . CYS A 1 71 ? 8.360 4.293 7.732 1.00 63.53 71 CYS A N 1
ATOM 546 C CA . CYS A 1 71 ? 8.830 3.301 8.690 1.00 63.53 71 CYS A CA 1
ATOM 547 C C . CYS A 1 71 ? 10.351 3.374 8.844 1.00 63.53 71 CYS A C 1
ATOM 549 O O . CYS A 1 71 ? 11.088 3.408 7.866 1.00 63.53 71 CYS A O 1
ATOM 551 N N . VAL A 1 72 ? 10.818 3.351 10.096 1.00 57.50 72 VAL A N 1
ATOM 552 C CA . VAL A 1 72 ? 12.250 3.393 10.461 1.00 57.50 72 VAL A CA 1
ATOM 553 C C . VAL A 1 72 ? 12.868 1.980 10.517 1.00 57.50 72 VAL A C 1
ATOM 555 O O . VAL A 1 72 ? 14.039 1.811 10.842 1.00 57.50 72 VAL A O 1
ATOM 558 N N . VAL A 1 73 ? 12.091 0.935 10.208 1.00 55.38 73 VAL A N 1
ATOM 559 C CA . VAL A 1 73 ? 12.591 -0.448 10.164 1.00 55.38 73 VAL A CA 1
ATOM 560 C C . VAL A 1 73 ? 13.498 -0.628 8.941 1.00 55.38 73 VAL A C 1
ATOM 562 O O . VAL A 1 73 ? 13.160 -0.214 7.838 1.00 55.38 73 VAL A O 1
ATOM 565 N N . SER A 1 74 ? 14.669 -1.221 9.186 1.00 48.88 74 SER A N 1
ATOM 566 C CA . SER A 1 74 ? 15.858 -1.283 8.330 1.00 48.88 74 SER A CA 1
ATOM 567 C C . SER A 1 74 ? 15.629 -1.480 6.813 1.00 48.88 74 SER A C 1
ATOM 569 O O . SER A 1 74 ? 14.906 -2.400 6.428 1.00 48.88 74 SER A O 1
ATOM 571 N N . PRO A 1 75 ? 16.399 -0.785 5.940 1.00 48.91 75 PRO A N 1
ATOM 572 C CA . PRO A 1 75 ? 16.364 -0.933 4.470 1.00 48.91 75 PRO A CA 1
ATOM 573 C C . PRO A 1 75 ? 16.638 -2.355 3.939 1.00 48.91 75 PRO A C 1
ATOM 575 O O . PRO A 1 75 ? 16.386 -2.665 2.776 1.00 48.91 75 PRO A O 1
ATOM 578 N N . ASN A 1 76 ? 17.197 -3.231 4.779 1.00 45.97 76 ASN A N 1
ATOM 579 C CA . ASN A 1 76 ? 17.657 -4.569 4.400 1.00 45.97 76 ASN A CA 1
ATOM 580 C C . ASN A 1 76 ? 16.588 -5.657 4.575 1.00 45.97 76 ASN A C 1
ATOM 582 O O . ASN A 1 76 ? 16.789 -6.794 4.147 1.00 45.97 76 ASN A O 1
ATOM 586 N N . GLN A 1 77 ? 15.443 -5.329 5.176 1.00 51.75 77 GLN A N 1
ATOM 587 C CA . GLN A 1 77 ? 14.342 -6.262 5.376 1.00 51.75 77 GLN A CA 1
ATOM 588 C C . GLN A 1 77 ? 13.280 -5.993 4.305 1.00 51.75 77 GLN A C 1
ATOM 590 O O . GLN A 1 77 ? 12.257 -5.370 4.555 1.00 51.75 77 GLN A O 1
ATOM 595 N N . LYS A 1 78 ? 13.527 -6.470 3.075 1.00 49.00 78 LYS A N 1
ATOM 596 C CA . LYS A 1 78 ? 12.644 -6.285 1.899 1.00 49.00 78 LYS A CA 1
ATOM 597 C C . LYS A 1 78 ? 11.291 -7.016 1.985 1.00 49.00 78 LYS A C 1
ATOM 599 O O . LYS A 1 78 ? 10.680 -7.312 0.965 1.00 49.00 78 LYS A O 1
ATOM 604 N N . PHE A 1 79 ? 10.810 -7.314 3.188 1.00 49.00 79 PHE A N 1
ATOM 605 C CA . PHE A 1 79 ? 9.395 -7.558 3.444 1.00 49.00 79 PHE A CA 1
ATOM 606 C C . PHE A 1 79 ? 8.734 -6.189 3.623 1.00 49.00 79 PHE A C 1
ATOM 608 O O . PHE A 1 79 ? 8.382 -5.803 4.733 1.00 49.00 79 PHE A O 1
ATOM 615 N N . GLN A 1 80 ? 8.629 -5.412 2.543 1.00 53.12 80 GLN A N 1
ATOM 616 C CA . GLN A 1 80 ? 7.900 -4.146 2.585 1.00 53.12 80 GLN A CA 1
ATOM 617 C C . GLN A 1 80 ? 6.416 -4.471 2.774 1.00 53.12 80 GLN A C 1
ATOM 619 O O . GLN A 1 80 ? 5.713 -4.823 1.826 1.00 53.12 80 GLN A O 1
ATOM 624 N N . GLN A 1 81 ? 5.990 -4.448 4.037 1.00 53.16 81 GLN A N 1
ATOM 625 C CA . GLN A 1 81 ? 4.610 -4.618 4.450 1.00 53.16 81 GLN A CA 1
ATOM 626 C C . GLN A 1 81 ? 3.862 -3.340 4.088 1.00 53.16 81 GLN A C 1
ATOM 628 O O . GLN A 1 81 ? 3.959 -2.340 4.797 1.00 53.16 81 GLN A O 1
ATOM 633 N N . ILE A 1 82 ? 3.085 -3.381 3.005 1.00 53.28 82 ILE A N 1
ATOM 634 C CA . ILE A 1 82 ? 1.970 -2.445 2.859 1.00 53.28 82 ILE A CA 1
ATOM 635 C C . ILE A 1 82 ? 1.001 -2.826 3.970 1.00 53.28 82 ILE A C 1
ATOM 637 O O . I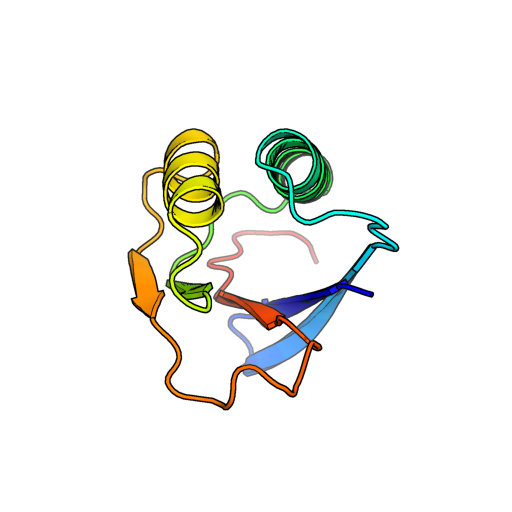LE A 1 82 ? 0.265 -3.802 3.844 1.00 53.28 82 ILE A O 1
ATOM 641 N N . CYS A 1 83 ? 1.100 -2.126 5.095 1.00 49.38 83 CYS A N 1
ATOM 642 C CA . CYS A 1 83 ? 0.135 -2.240 6.169 1.00 49.38 83 CYS A CA 1
ATOM 643 C C . CYS A 1 83 ? -1.080 -1.435 5.726 1.00 49.38 83 CYS A C 1
ATOM 645 O O . CYS A 1 83 ? -0.925 -0.249 5.466 1.00 49.38 83 CYS A O 1
ATOM 647 N N . SER A 1 84 ? -2.239 -2.069 5.580 1.00 51.38 84 SER A N 1
ATOM 648 C CA . SER A 1 84 ? -3.509 -1.360 5.429 1.00 51.38 84 SER A CA 1
ATOM 649 C C . SER A 1 84 ? -4.298 -1.536 6.715 1.00 51.38 84 SER A C 1
ATOM 651 O O . SER A 1 84 ? -4.618 -2.664 7.075 1.00 51.38 84 SER A O 1
ATOM 653 N N . MET A 1 85 ? -4.590 -0.456 7.438 1.00 48.81 85 MET A N 1
ATOM 654 C CA . MET A 1 85 ? -5.649 -0.502 8.448 1.00 48.81 85 MET A CA 1
ATOM 655 C C . MET A 1 85 ? -6.961 -0.282 7.707 1.00 48.81 85 MET A C 1
ATOM 657 O O . MET A 1 85 ? -7.274 0.842 7.312 1.00 48.81 85 MET A O 1
ATOM 661 N N . GLU A 1 86 ? -7.674 -1.373 7.453 1.00 51.22 86 GLU A N 1
ATOM 662 C CA . GLU A 1 86 ? -8.877 -1.346 6.637 1.00 51.22 86 GLU A CA 1
ATOM 663 C C . GLU A 1 86 ? -10.063 -0.931 7.509 1.00 51.22 86 GLU A C 1
ATOM 665 O O . GLU A 1 86 ? -10.436 -1.586 8.487 1.00 51.22 86 GLU A O 1
ATOM 670 N N . GLY A 1 87 ? -10.690 0.182 7.147 1.00 42.81 87 GLY A N 1
ATOM 671 C CA . GLY A 1 87 ? -11.973 0.585 7.692 1.00 42.81 87 GLY A CA 1
ATOM 672 C C . GLY A 1 87 ? -13.126 -0.187 7.051 1.00 42.81 87 GLY A C 1
ATOM 673 O O . GLY A 1 87 ? -14.049 0.457 6.573 1.00 42.81 87 GLY A O 1
ATOM 674 N N . GLN A 1 88 ? -13.115 -1.526 7.027 1.00 43.75 88 GLN A N 1
ATOM 675 C CA . GLN A 1 88 ? -14.141 -2.285 6.299 1.00 43.75 88 GLN A CA 1
ATOM 676 C C . GLN A 1 88 ? -15.560 -2.004 6.809 1.00 43.75 88 GLN A C 1
ATOM 678 O O . GLN A 1 88 ? -15.915 -2.294 7.959 1.00 43.75 88 GLN A O 1
ATOM 683 N N . LYS A 1 89 ? -16.402 -1.491 5.909 1.00 33.16 89 LYS A N 1
ATOM 684 C CA . LYS A 1 89 ? -17.828 -1.798 5.891 1.00 33.16 89 LYS A CA 1
ATOM 685 C C . LYS A 1 89 ? -18.019 -2.915 4.859 1.00 33.16 89 LYS A C 1
ATOM 687 O O . LYS A 1 89 ? -18.115 -2.648 3.675 1.00 33.16 89 LYS A O 1
ATOM 692 N N . GLY A 1 90 ? -18.080 -4.152 5.347 1.00 35.16 90 GLY A N 1
ATOM 693 C CA . GLY A 1 90 ? -18.696 -5.274 4.641 1.00 35.16 90 GLY A CA 1
ATOM 694 C C . GLY A 1 90 ? -17.882 -5.916 3.525 1.00 35.16 90 GLY A C 1
ATOM 695 O O . GLY A 1 90 ? -18.240 -5.767 2.366 1.00 35.16 90 GLY A O 1
ATOM 696 N N . ILE A 1 91 ? -16.906 -6.750 3.885 1.00 34.09 91 ILE A N 1
ATOM 697 C CA . ILE A 1 91 ? -16.652 -8.000 3.156 1.00 34.09 91 ILE A CA 1
ATOM 698 C C . ILE A 1 91 ? -16.319 -9.081 4.190 1.00 34.09 91 ILE A C 1
ATOM 700 O O . ILE A 1 91 ? -15.160 -9.406 4.366 1.00 34.09 91 ILE A O 1
ATOM 704 N N . PHE A 1 92 ? -17.340 -9.542 4.922 1.00 32.75 92 PHE A N 1
ATOM 705 C CA . PHE A 1 92 ? -17.582 -10.898 5.450 1.00 32.75 92 PHE A CA 1
ATOM 706 C C . PHE A 1 92 ? -18.978 -10.912 6.085 1.00 32.75 92 PHE A C 1
ATOM 708 O O 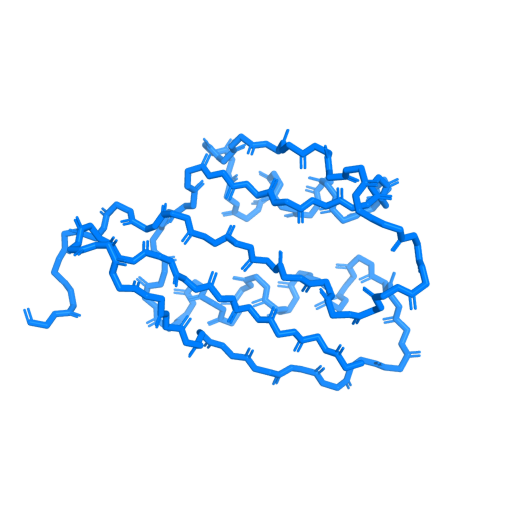. PHE A 1 92 ? -19.334 -9.907 6.746 1.00 32.75 92 PHE A O 1
#

Sequence (92 aa):
MYIAIGLGRDGKKEVLGLWLGKNESSAFWMNVLTDLKARGVEDILITATDNLNGFTQTIKNVFPESTTQICVVSPNQKFQQICSMEGQKGIF